Protein AF-A0A3P6S4G2-F1 (afdb_monomer)

pLDDT: mean 77.67, std 15.32, range [44.22, 91.0]

InterPro domains:
  IPR001841 Zinc finger, RING-type [PF13639] (2-38)
 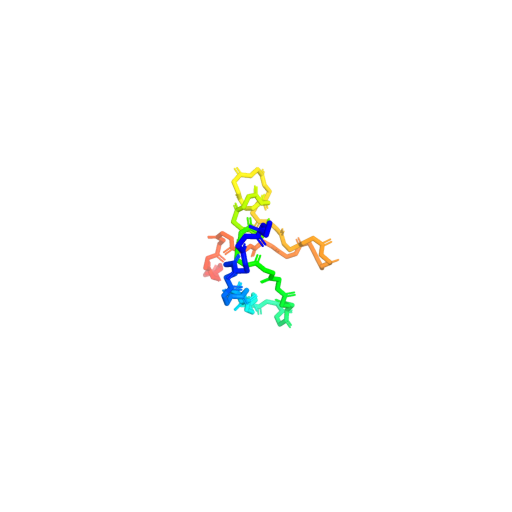 IPR001841 Zinc finger, RING-type [PS50089] (15-38)
  IPR013083 Zinc finger, RING/FYVE/PHD-type [G3DSA:3.30.40.10] (1-45)
  IPR051834 RING finger E3 ubiquitin-protein ligase [PTHR45931] (1-44)

Structure (mmCIF, N/CA/C/O backbone):
data_AF-A0A3P6S4G2-F1
#
_entry.id   AF-A0A3P6S4G2-F1
#
loop_
_atom_site.group_PDB
_atom_site.id
_atom_site.type_symbol
_atom_site.label_atom_id
_atom_site.label_alt_id
_atom_site.label_comp_id
_atom_site.label_asym_id
_atom_site.label_entity_id
_atom_site.label_seq_id
_atom_site.pdbx_PDB_ins_code
_atom_site.Cartn_x
_atom_site.Cartn_y
_atom_site.Cartn_z
_atom_site.occupancy
_atom_site.B_iso_or_equiv
_atom_site.auth_seq_id
_atom_site.auth_comp_id
_atom_site.auth_asym_id
_atom_site.auth_atom_id
_atom_site.pdbx_PDB_model_num
ATOM 1 N N . MET A 1 1 ? -9.591 -5.075 28.262 1.00 47.88 1 MET A N 1
ATOM 2 C CA . MET A 1 1 ? -10.295 -4.715 27.019 1.00 47.88 1 MET A CA 1
ATOM 3 C C . MET A 1 1 ? -9.243 -4.045 26.171 1.00 47.88 1 MET A C 1
ATOM 5 O O . MET A 1 1 ? -8.910 -2.911 26.456 1.00 47.88 1 MET A O 1
ATOM 9 N N . SER A 1 2 ? -8.571 -4.818 25.321 1.00 47.09 2 SE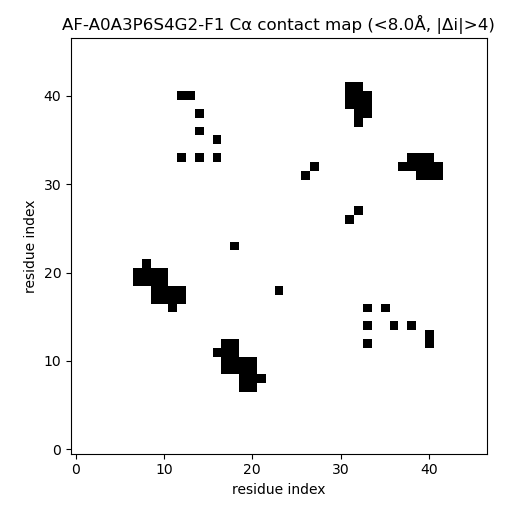R A N 1
ATOM 10 C CA . SER A 1 2 ? -7.520 -4.296 24.449 1.00 47.09 2 SER A CA 1
ATOM 11 C C . SER A 1 2 ? -8.231 -3.692 23.256 1.00 47.09 2 SER A C 1
ATOM 13 O O . SER A 1 2 ? -8.889 -4.416 22.512 1.00 47.09 2 SER A O 1
ATOM 15 N N . ASP A 1 3 ? -8.206 -2.370 23.208 1.00 49.34 3 ASP A N 1
ATOM 16 C CA . ASP A 1 3 ? -8.923 -1.534 22.266 1.00 49.34 3 ASP A CA 1
ATOM 17 C C . ASP A 1 3 ? -8.773 -2.047 20.832 1.00 49.34 3 ASP A C 1
ATOM 19 O O . ASP A 1 3 ? -7.677 -2.244 20.306 1.00 49.34 3 ASP A O 1
ATOM 23 N N . PHE A 1 4 ? -9.924 -2.318 20.225 1.00 61.62 4 PHE A N 1
ATOM 24 C CA . PHE A 1 4 ? -10.055 -2.516 18.796 1.00 61.62 4 PHE A CA 1
ATOM 25 C C . PHE A 1 4 ? -9.729 -1.184 18.113 1.00 61.62 4 PHE A C 1
ATOM 27 O O . PHE A 1 4 ? -10.606 -0.347 17.926 1.00 61.62 4 PHE A O 1
ATOM 34 N N . GLU A 1 5 ? -8.480 -0.984 17.727 1.00 56.16 5 GLU A N 1
ATOM 35 C CA . GLU A 1 5 ? -8.101 -0.001 16.717 1.00 56.16 5 GLU A CA 1
ATOM 36 C C . GLU A 1 5 ? -7.405 -0.810 15.629 1.00 56.16 5 GLU A C 1
ATOM 38 O O . GLU A 1 5 ? -6.350 -1.396 15.836 1.00 56.16 5 GLU A O 1
ATOM 43 N N . THR A 1 6 ? -7.970 -0.976 14.446 1.00 50.41 6 THR A N 1
ATOM 44 C CA . THR A 1 6 ? -7.933 0.074 13.432 1.00 50.41 6 THR A CA 1
ATOM 45 C C . THR A 1 6 ? -8.584 -0.492 12.175 1.00 50.41 6 THR A C 1
ATOM 47 O O . THR A 1 6 ? -8.498 -1.693 11.917 1.00 50.41 6 THR A O 1
ATOM 50 N N . GLY A 1 7 ? -9.218 0.367 11.375 1.00 57.88 7 GLY A N 1
ATOM 51 C CA . GLY A 1 7 ? -9.480 0.046 9.978 1.00 57.88 7 GLY A CA 1
ATOM 52 C C . GLY A 1 7 ? -8.161 -0.359 9.332 1.00 57.88 7 GLY A C 1
ATOM 53 O O . GLY A 1 7 ? -7.261 0.464 9.207 1.00 57.88 7 GLY A O 1
ATOM 54 N N . GLU A 1 8 ? -8.012 -1.645 9.025 1.00 64.81 8 GLU A N 1
ATOM 55 C CA . GLU A 1 8 ? -6.800 -2.169 8.411 1.00 64.81 8 GLU A CA 1
ATOM 56 C C . GLU A 1 8 ? -6.719 -1.605 6.995 1.00 64.81 8 GLU A C 1
ATOM 58 O O . GLU A 1 8 ? -7.292 -2.153 6.051 1.00 64.81 8 GLU A O 1
ATOM 63 N N . ASP A 1 9 ? -6.047 -0.464 6.846 1.00 81.06 9 ASP A N 1
ATOM 64 C CA . ASP A 1 9 ? -5.830 0.121 5.539 1.00 81.06 9 ASP A CA 1
ATOM 65 C C . ASP A 1 9 ? -5.027 -0.875 4.703 1.00 81.06 9 ASP A C 1
ATOM 67 O O . ASP A 1 9 ? -3.884 -1.230 5.008 1.00 81.06 9 ASP A O 1
ATOM 71 N N . VAL A 1 10 ? -5.656 -1.357 3.639 1.00 88.31 10 VAL A N 1
ATOM 72 C CA . VAL A 1 10 ? -5.037 -2.214 2.639 1.00 88.31 10 VAL A CA 1
ATOM 73 C C . VAL A 1 10 ? -4.681 -1.385 1.421 1.00 88.31 10 VAL A C 1
ATOM 75 O O . VAL A 1 10 ? -5.445 -0.539 0.961 1.00 88.31 10 VAL A O 1
ATOM 78 N N . ARG A 1 11 ? -3.512 -1.656 0.849 1.00 86.19 11 ARG A N 1
ATOM 79 C CA . ARG A 1 11 ? -3.058 -1.036 -0.390 1.00 86.19 11 ARG A CA 1
ATOM 80 C C . ARG A 1 11 ? -2.874 -2.090 -1.463 1.00 86.19 11 ARG A C 1
ATOM 82 O O . ARG A 1 11 ? -2.136 -3.058 -1.285 1.00 86.19 11 ARG A O 1
ATOM 89 N N . ALA A 1 12 ? -3.494 -1.844 -2.611 1.00 88.00 12 ALA A N 1
ATOM 90 C CA . ALA A 1 12 ? -3.180 -2.553 -3.839 1.00 88.00 12 ALA A CA 1
ATOM 91 C C . ALA A 1 12 ? -1.885 -1.994 -4.445 1.00 88.00 12 ALA A C 1
ATOM 93 O O . ALA A 1 12 ? -1.737 -0.789 -4.668 1.00 88.00 12 ALA A O 1
ATOM 94 N N . LEU A 1 13 ? -0.931 -2.879 -4.710 1.00 86.56 13 LEU A N 1
ATOM 95 C CA . LEU A 1 13 ? 0.286 -2.561 -5.441 1.00 86.56 13 LEU A CA 1
ATOM 96 C C . LEU A 1 13 ? 0.019 -2.499 -6.948 1.00 86.56 13 LEU A C 1
ATOM 98 O O . LEU A 1 13 ? -0.962 -3.042 -7.452 1.00 86.56 13 LEU A O 1
ATOM 102 N N . ARG A 1 14 ? 0.966 -1.926 -7.702 1.00 83.62 14 ARG A N 1
ATOM 103 C CA . ARG A 1 14 ? 0.891 -1.854 -9.177 1.00 83.62 14 ARG A CA 1
ATOM 104 C C . ARG A 1 14 ? 0.877 -3.226 -9.858 1.00 83.62 14 ARG A C 1
ATOM 106 O O . ARG A 1 14 ? 0.442 -3.345 -10.992 1.00 83.62 14 ARG A O 1
ATOM 113 N N . CYS A 1 15 ? 1.332 -4.262 -9.157 1.00 89.06 15 CYS A N 1
ATOM 114 C CA . CYS A 1 15 ? 1.262 -5.653 -9.592 1.00 89.06 15 CYS A CA 1
ATOM 115 C C . CYS A 1 15 ? -0.052 -6.356 -9.197 1.00 89.06 15 CYS A C 1
ATOM 117 O O . CYS A 1 15 ? -0.073 -7.582 -9.166 1.00 89.06 15 CYS A O 1
ATOM 119 N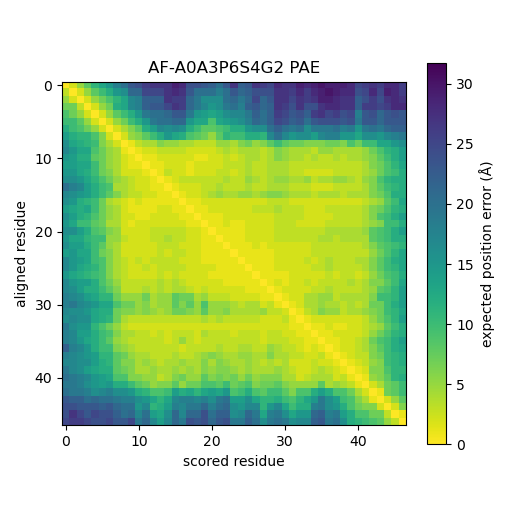 N . ALA A 1 16 ? -1.104 -5.603 -8.847 1.00 87.38 16 ALA A N 1
ATOM 120 C CA . ALA A 1 16 ? -2.432 -6.081 -8.437 1.00 87.38 16 ALA A CA 1
ATOM 121 C C . ALA A 1 16 ? -2.483 -6.919 -7.142 1.00 87.38 16 ALA A C 1
ATOM 123 O O . ALA A 1 16 ? -3.521 -7.482 -6.807 1.00 87.38 16 ALA A O 1
ATOM 124 N N . HIS A 1 17 ? -1.389 -6.978 -6.383 1.00 91.00 17 HIS A N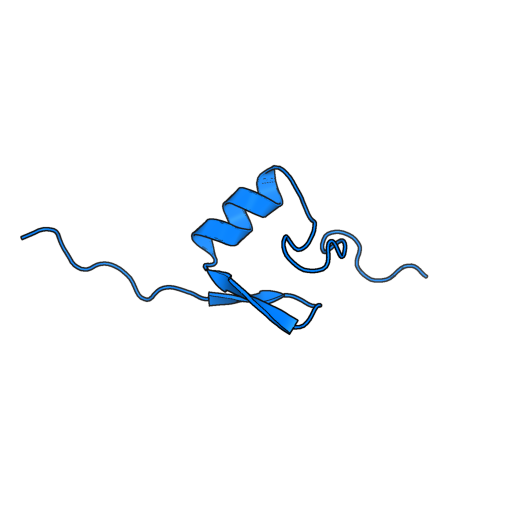 1
ATOM 125 C CA . HIS A 1 17 ? -1.362 -7.653 -5.088 1.00 91.00 17 HIS A CA 1
ATOM 126 C C . HIS A 1 17 ? -1.735 -6.683 -3.969 1.00 91.00 17 HIS A C 1
ATOM 128 O O . HIS A 1 17 ? -1.243 -5.554 -3.942 1.00 91.00 17 HIS A O 1
ATOM 134 N N . VAL A 1 18 ? -2.581 -7.128 -3.045 1.00 90.06 18 VAL A N 1
ATOM 135 C CA . VAL A 1 18 ? -3.084 -6.319 -1.930 1.00 90.06 18 VAL A CA 1
ATOM 136 C C . VAL A 1 18 ? -2.378 -6.727 -0.645 1.00 90.06 18 VAL A C 1
ATOM 138 O O . VAL A 1 18 ? -2.282 -7.913 -0.339 1.00 90.06 18 VAL A O 1
ATOM 141 N N . PHE A 1 19 ? -1.892 -5.743 0.105 1.00 89.81 19 PHE A N 1
ATOM 142 C CA . PHE A 1 19 ? -1.239 -5.950 1.395 1.00 89.81 19 PHE A CA 1
ATOM 143 C C . PHE A 1 19 ? -1.678 -4.876 2.388 1.00 89.81 19 PHE A C 1
ATOM 145 O O . PHE A 1 19 ? -2.008 -3.761 1.982 1.00 89.81 19 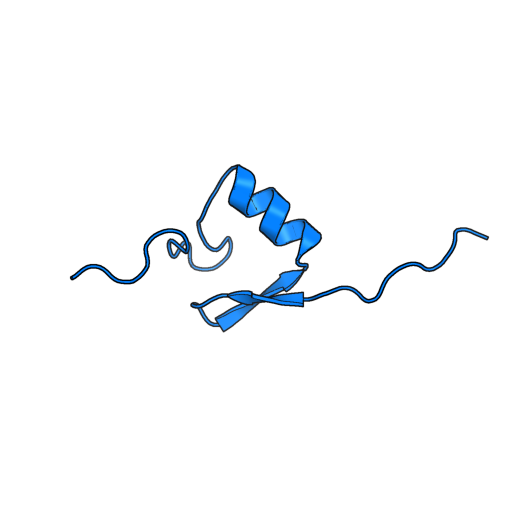PHE A O 1
ATOM 152 N N . HIS A 1 20 ? -1.638 -5.184 3.686 1.00 90.62 20 HIS A N 1
ATOM 153 C CA . HIS A 1 20 ? -1.832 -4.172 4.727 1.00 90.62 20 HIS A CA 1
ATOM 154 C C . HIS A 1 20 ? -0.780 -3.075 4.587 1.00 90.62 20 HIS A C 1
ATOM 156 O O . HIS A 1 20 ? 0.406 -3.393 4.460 1.00 90.62 20 HIS A O 1
ATOM 162 N N . ILE A 1 21 ? -1.195 -1.809 4.658 1.00 85.88 21 ILE A N 1
ATOM 163 C CA . ILE A 1 21 ? -0.314 -0.642 4.556 1.00 85.88 21 ILE A CA 1
ATOM 164 C C . ILE A 1 21 ? 0.825 -0.749 5.568 1.00 85.88 21 ILE A C 1
ATOM 166 O O . ILE A 1 21 ? 1.981 -0.675 5.176 1.00 85.88 21 ILE A O 1
ATOM 170 N N . ALA A 1 22 ? 0.536 -1.055 6.835 1.00 86.25 22 ALA A N 1
ATOM 171 C CA . ALA A 1 22 ? 1.572 -1.192 7.862 1.00 86.25 22 ALA A CA 1
ATOM 172 C C . ALA A 1 22 ? 2.607 -2.290 7.541 1.00 86.25 22 ALA A C 1
ATOM 174 O O . ALA A 1 22 ? 3.812 -2.107 7.739 1.00 86.25 22 ALA A O 1
ATOM 175 N N . CYS A 1 23 ? 2.150 -3.439 7.032 1.00 87.19 23 CYS A N 1
ATOM 176 C CA . CYS A 1 23 ? 3.033 -4.548 6.677 1.00 87.19 23 CYS A CA 1
ATOM 177 C C . CYS A 1 23 ? 3.861 -4.225 5.433 1.00 87.19 23 CYS A C 1
ATOM 179 O O . CYS A 1 23 ? 5.070 -4.463 5.422 1.00 87.19 23 CYS A O 1
ATOM 181 N N . ILE A 1 24 ? 3.218 -3.693 4.389 1.00 88.12 24 ILE A N 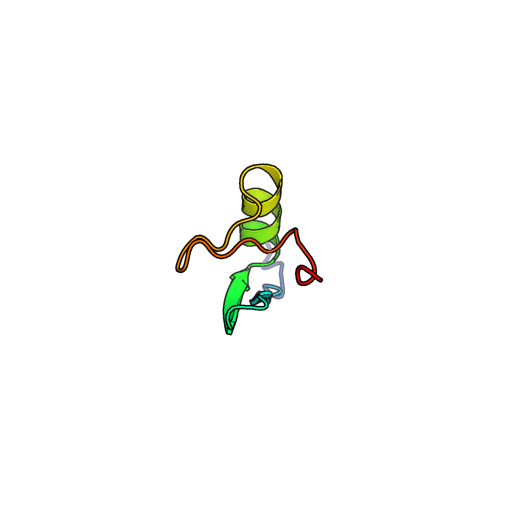1
ATOM 182 C CA . ILE A 1 24 ? 3.886 -3.398 3.127 1.00 88.12 24 ILE A CA 1
ATOM 183 C C . ILE A 1 24 ? 4.811 -2.195 3.264 1.00 88.12 24 ILE A C 1
ATOM 185 O O . ILE A 1 24 ? 5.919 -2.277 2.766 1.00 88.12 24 ILE A O 1
ATOM 189 N N . ASP A 1 25 ? 4.464 -1.146 4.010 1.00 86.31 25 ASP A N 1
ATOM 190 C CA . ASP A 1 25 ? 5.371 -0.020 4.267 1.00 86.31 25 ASP A CA 1
ATOM 191 C C . ASP A 1 25 ? 6.626 -0.478 5.014 1.00 86.31 25 ASP A C 1
ATOM 193 O O . ASP A 1 25 ? 7.743 -0.142 4.612 1.00 86.31 25 ASP A O 1
ATOM 197 N N . ARG A 1 26 ? 6.477 -1.328 6.043 1.00 89.62 26 ARG A N 1
ATOM 198 C CA . ARG A 1 26 ? 7.632 -1.936 6.723 1.00 89.62 26 ARG A CA 1
ATOM 199 C C . ARG A 1 26 ? 8.465 -2.786 5.774 1.00 89.62 26 ARG A C 1
ATOM 201 O O . ARG A 1 26 ? 9.688 -2.763 5.849 1.00 89.62 26 ARG A O 1
ATOM 208 N N . TRP A 1 27 ? 7.829 -3.542 4.889 1.00 89.44 27 TRP A N 1
ATOM 209 C CA . TRP A 1 27 ? 8.545 -4.33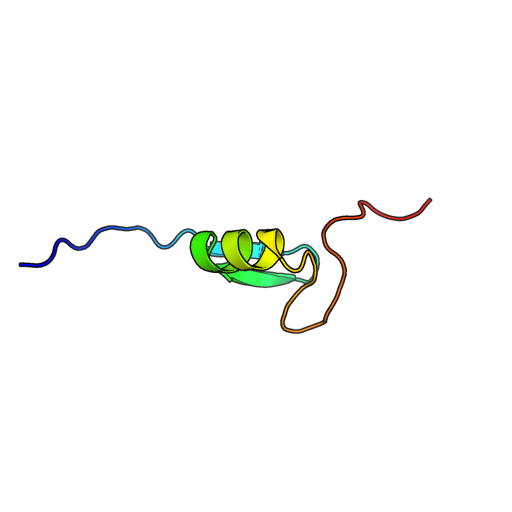0 3.896 1.00 89.44 27 TRP A CA 1
ATOM 210 C C . TRP A 1 27 ? 9.298 -3.436 2.905 1.00 89.44 27 TRP A C 1
ATOM 212 O O . TRP A 1 27 ? 10.485 -3.653 2.684 1.00 89.44 27 TRP A O 1
ATOM 222 N N . LEU A 1 28 ? 8.651 -2.395 2.373 1.00 85.56 28 LEU A N 1
ATOM 223 C CA . LEU A 1 28 ? 9.216 -1.458 1.401 1.00 85.56 28 LEU A CA 1
ATOM 224 C C . LEU A 1 28 ? 10.363 -0.616 1.975 1.00 85.56 28 LEU A C 1
ATOM 226 O O . LEU A 1 28 ? 11.221 -0.187 1.206 1.00 85.56 28 LEU A O 1
ATOM 230 N N . LEU A 1 29 ? 10.437 -0.440 3.299 1.00 85.94 29 LEU A N 1
ATOM 231 C CA . LEU A 1 29 ? 11.599 0.156 3.973 1.00 85.94 29 LEU A CA 1
ATOM 232 C C . LEU A 1 29 ? 12.897 -0.633 3.724 1.00 85.94 29 LEU A C 1
ATOM 234 O O . LEU A 1 29 ? 13.957 -0.024 3.604 1.00 85.94 29 LEU A O 1
ATOM 238 N N . TYR A 1 30 ? 12.821 -1.963 3.610 1.00 87.69 30 TYR A N 1
ATOM 239 C CA . TYR A 1 30 ? 1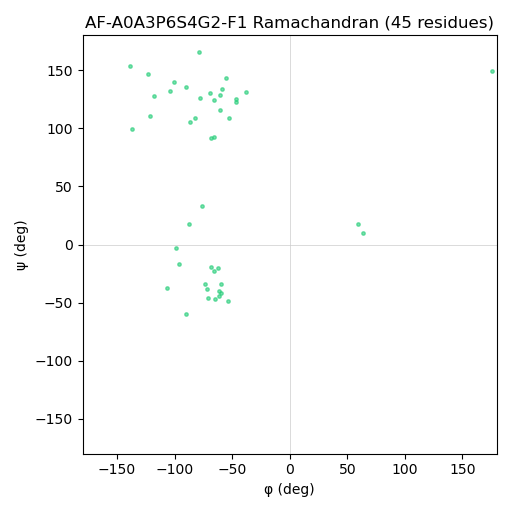3.989 -2.828 3.381 1.00 87.69 30 TYR A CA 1
ATOM 240 C C . TYR A 1 30 ? 14.053 -3.387 1.954 1.00 87.69 30 TYR A C 1
ATOM 242 O O . TYR A 1 30 ? 15.128 -3.528 1.381 1.00 87.69 30 TYR A O 1
ATOM 250 N N . ASN A 1 31 ? 12.901 -3.726 1.376 1.00 85.25 31 ASN A N 1
ATOM 251 C CA . ASN A 1 31 ? 12.747 -4.396 0.093 1.00 85.25 31 ASN A CA 1
ATOM 252 C C . ASN A 1 31 ? 11.616 -3.738 -0.698 1.00 85.25 31 ASN A C 1
ATOM 254 O O . ASN A 1 31 ? 10.444 -4.066 -0.527 1.00 85.25 31 ASN A O 1
ATOM 258 N N . LYS A 1 32 ? 11.956 -2.857 -1.642 1.00 85.06 32 LYS A N 1
ATOM 259 C CA . LYS A 1 32 ? 10.981 -2.158 -2.501 1.00 85.06 32 LYS A CA 1
ATOM 260 C C . LYS A 1 32 ? 10.389 -3.029 -3.624 1.00 85.06 32 LYS A C 1
ATOM 262 O O . LYS A 1 32 ? 10.108 -2.552 -4.724 1.00 85.06 32 LYS A O 1
ATOM 267 N N . LYS A 1 33 ? 10.220 -4.323 -3.356 1.00 88.50 33 LYS A N 1
ATOM 268 C CA . LYS A 1 33 ? 9.737 -5.335 -4.299 1.00 88.50 33 LYS A CA 1
ATOM 269 C C . LYS A 1 33 ? 8.511 -6.028 -3.739 1.00 88.50 33 LYS A C 1
ATOM 271 O O . LYS A 1 33 ? 8.430 -6.264 -2.538 1.00 88.50 33 LYS A O 1
ATOM 276 N N . CYS A 1 34 ? 7.585 -6.414 -4.608 1.00 90.25 34 CYS A N 1
ATOM 277 C CA . CYS A 1 34 ? 6.432 -7.205 -4.199 1.00 90.25 34 CYS A CA 1
ATOM 278 C C . CYS A 1 34 ? 6.887 -8.550 -3.591 1.00 90.25 34 CYS A C 1
A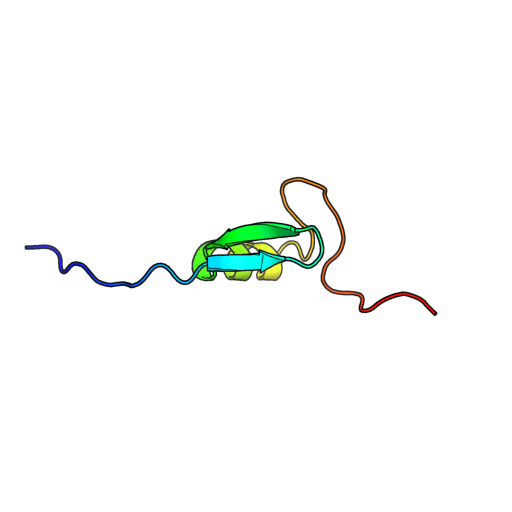TOM 280 O O . CYS A 1 34 ? 7.641 -9.272 -4.240 1.00 90.25 34 CYS A O 1
ATOM 282 N N . PRO A 1 35 ? 6.424 -8.945 -2.396 1.00 87.50 35 PRO A N 1
ATOM 283 C CA . PRO A 1 35 ? 6.829 -10.211 -1.780 1.00 87.50 35 PRO A CA 1
ATOM 284 C C . PRO A 1 35 ? 6.298 -11.449 -2.523 1.00 87.50 35 PRO A C 1
ATOM 286 O O . PRO A 1 35 ? 6.863 -12.529 -2.377 1.00 87.50 35 PRO A O 1
ATOM 289 N N . VAL A 1 36 ? 5.256 -11.297 -3.351 1.00 88.69 36 VAL A N 1
ATOM 290 C CA . VAL A 1 36 ? 4.666 -12.402 -4.126 1.00 88.69 36 VAL A CA 1
ATOM 291 C C . VAL A 1 36 ? 5.330 -12.535 -5.495 1.00 88.69 36 VAL A C 1
ATOM 293 O O . VAL A 1 36 ? 5.930 -13.561 -5.799 1.00 88.69 36 VAL A O 1
ATOM 296 N N . CYS A 1 37 ? 5.273 -11.487 -6.319 1.00 90.62 37 CYS A N 1
ATOM 297 C CA . CYS A 1 37 ? 5.786 -11.533 -7.692 1.00 90.62 37 CYS A CA 1
ATOM 298 C C . CYS A 1 37 ? 7.191 -10.938 -7.869 1.00 90.62 37 CYS A C 1
ATOM 300 O O . CYS A 1 37 ? 7.725 -10.964 -8.973 1.00 90.62 37 CYS A O 1
ATOM 302 N N . ARG A 1 38 ? 7.799 -10.387 -6.808 1.00 86.88 38 ARG A N 1
ATOM 303 C CA . ARG A 1 38 ? 9.144 -9.770 -6.808 1.00 86.88 38 ARG A CA 1
ATOM 304 C C . ARG A 1 38 ? 9.328 -8.594 -7.773 1.00 86.88 38 ARG A C 1
ATOM 306 O O . ARG A 1 38 ? 10.459 -8.194 -8.026 1.00 86.88 38 ARG A O 1
ATOM 313 N N . VAL A 1 39 ? 8.230 -8.004 -8.249 1.00 84.69 39 VAL A N 1
ATOM 314 C CA . VAL A 1 39 ? 8.235 -6.796 -9.087 1.00 84.69 39 VAL A CA 1
ATOM 315 C C . VAL A 1 39 ? 8.666 -5.582 -8.268 1.00 84.69 39 VAL A C 1
ATOM 317 O O . VAL A 1 39 ? 8.118 -5.334 -7.193 1.00 84.69 39 VAL A O 1
ATOM 320 N N . ASP A 1 40 ? 9.620 -4.821 -8.796 1.00 84.44 40 ASP A N 1
ATOM 321 C CA . ASP A 1 40 ? 10.076 -3.548 -8.245 1.00 84.44 40 ASP A CA 1
ATOM 322 C C . ASP A 1 40 ? 8.972 -2.481 -8.298 1.00 84.44 40 ASP A C 1
ATOM 324 O O . ASP A 1 40 ? 8.420 -2.169 -9.353 1.00 84.44 40 ASP A O 1
ATOM 328 N N . LEU A 1 41 ? 8.654 -1.906 -7.138 1.00 80.06 41 LEU A N 1
ATOM 329 C CA . LEU A 1 41 ? 7.638 -0.859 -6.996 1.00 80.06 41 LEU A CA 1
ATOM 330 C C . LEU A 1 41 ? 8.242 0.552 -6.999 1.00 80.06 41 LEU A C 1
ATOM 332 O O . LEU A 1 41 ? 7.513 1.518 -7.210 1.00 80.06 41 LEU A O 1
ATOM 336 N N . ASP A 1 42 ? 9.556 0.660 -6.777 1.00 73.81 42 ASP A N 1
ATOM 337 C CA . ASP A 1 42 ? 10.299 1.924 -6.669 1.00 73.81 42 ASP A CA 1
ATOM 338 C C . ASP A 1 42 ? 10.495 2.635 -8.006 1.00 73.81 42 ASP A C 1
ATOM 340 O O . ASP A 1 42 ? 10.484 3.858 -8.066 1.00 73.81 42 ASP A O 1
ATOM 344 N N . LYS A 1 43 ? 10.651 1.880 -9.095 1.00 63.09 43 LYS A N 1
ATOM 345 C CA . LYS A 1 43 ? 10.861 2.466 -10.418 1.00 63.09 43 LYS A CA 1
ATOM 346 C C . LYS A 1 43 ? 9.503 2.766 -11.048 1.00 63.09 43 LYS A C 1
ATOM 348 O O . LYS A 1 43 ? 8.833 1.809 -11.444 1.00 63.09 43 LYS A O 1
ATOM 353 N N . PRO A 1 44 ? 9.018 4.022 -11.146 1.00 56.22 44 PRO A N 1
ATOM 354 C CA . PRO A 1 44 ? 8.045 4.339 -12.190 1.00 56.22 44 PRO A CA 1
ATOM 355 C C . PRO A 1 44 ? 8.681 3.931 -13.526 1.00 56.22 44 PRO A C 1
ATOM 357 O O . PRO A 1 44 ? 9.902 3.964 -13.647 1.00 56.22 44 PRO A O 1
ATOM 360 N N . GLY A 1 45 ? 7.865 3.410 -14.442 1.00 53.53 45 GLY A N 1
ATOM 361 C CA . GLY A 1 45 ? 8.309 2.715 -15.648 1.00 53.53 45 GLY A CA 1
ATOM 362 C C . GLY A 1 45 ? 9.546 3.329 -16.301 1.00 53.53 45 GLY A C 1
ATOM 363 O O . GLY A 1 45 ? 9.629 4.536 -16.490 1.00 53.53 45 GLY A O 1
ATOM 364 N N . HIS A 1 46 ? 10.487 2.438 -16.592 1.00 48.91 46 HIS A N 1
ATOM 365 C CA . HIS A 1 46 ? 11.612 2.642 -17.489 1.00 48.91 46 HIS A CA 1
ATOM 366 C C . HIS A 1 46 ? 11.103 3.282 -18.791 1.00 48.91 46 HIS A C 1
ATOM 368 O O . HIS A 1 46 ? 10.174 2.745 -19.400 1.00 48.91 46 HIS A O 1
ATOM 374 N N . GLU A 1 47 ? 11.681 4.419 -19.166 1.00 44.22 47 GLU A N 1
ATOM 375 C CA . GLU A 1 47 ? 11.674 4.922 -20.546 1.00 44.22 47 GLU A CA 1
ATOM 376 C C . GLU A 1 47 ? 12.516 4.029 -21.467 1.00 44.22 47 GLU A C 1
ATOM 378 O O . GLU A 1 47 ? 13.503 3.425 -20.976 1.00 44.22 47 GLU A O 1
#

Sequence (47 aa):
MSDFETGEDVRALRCAHVFHIACIDRWLLYNKKCPVCRVDLDKPGHE

Secondary structure (DSSP, 8-state):
---------EEE-TTS-EEEHHHHHHHHHH--B-TTT--BSSS----

Solvent-accessible surface area (backbone atoms only — not comparable to full-atom values): 3196 Å² total; per-residue (Å²): 133,84,78,92,77,70,86,80,56,66,41,72,43,99,85,76,50,74,41,46,41,74,60,45,53,60,41,44,76,79,43,50,40,41,91,84,82,60,50,66,69,75,62,73,79,82,128

Nearest PDB structures (foldseek):
  5ulh-assembly1_C  TM=8.857E-01  e=2.214E-04  Homo sapiens
  5ulk-assembly1_C  TM=8.447E-01  e=1.671E-04  Homo sapiens
  5d0i-assembly2_B  TM=7.963E-01  e=3.885E-04  Homo sapiens
  7ojx-assembly1_A  TM=7.984E-01  e=6.819E-04  Homo sapiens
  2ect-assembly1_A  TM=7.782E-01  e=2.418E-03  Mus musculus

Mean predicted aligned error: 8.46 Å

Organism: NCBI:txid637853

Foldseek 3Di:
DPDDDDDQDWDQAPVRDIDGPVVVVVVCVPQQADPPPRHHRPDDDDD

Radius of gyration: 13.21 Å; Cα contacts (8 Å, |Δi|>4): 40; chains: 1; bounding box: 24×17×48 Å